Protein AF-A0A914NCQ7-F1 (afdb_monomer_lite)

Organism: Meloidogyne incognita (NCBI:txid6306)

Radius of gyration: 17.26 Å; chains: 1; bounding box: 40×33×55 Å

Secondary structure (DSSP, 8-state):
------EE---TTBSSEEEESSTTS-EEEEEEEEE---SSGGG---B-B--TTS-EEEEEEEE-SSSEEEEEEEETTEEEEEEEEEETTTEEEEEEEEEE--SSSS-SSEEEEEEEEE--STT-EEEEEEE--TTT-PEEEEEEEEGGGTEEEEEE-

pLDDT: mean 86.09, std 12.93, range [37.0, 98.12]

Sequence (157 aa):
MFNETGWSSYRPQLYFGLKNRRPDSPLFGVMWYRQKLATKPEDIVLRNWAKHEDDVIFMWNQHDGRSFGSQKLIDGEYNIRTDFLNFKSSSWMARFYLTNNSTTKEWPQQLAFILYFAVQDPISTLQMTSIHPTKSGEINLLKGKCDAVNGEFYLKS

InterPro domains:
  IPR004888 Glycoside hydrolase family 63 [PTHR10412] (5-134)
  IPR031631 Glycosyl hydrolase family 63, N-terminal [PF16923] (7-132)
  IPR038518 Glycosyl hydrolase family 63, N-terminal domain superfamily [G3DSA:2.70.98.110] (3-156)

Foldseek 3Di:
DPPQQAKDQPPLQWLGWIFTPDPQTKIKFKKKWWPDVPVDPVVTDIGTTDDPPAPKDKDWPDDPRGAKTWMWIDRPQKIKIWIKGIDRRQDMDIDIDIDGNDPDPDDPTDMDMDIDMGGRDPVKDWDWDWDQDPPDGIWTKIWMFDVSNPTIDIDTD

Structure (mmCIF, N/CA/C/O backbone):
data_AF-A0A914NCQ7-F1
#
_entry.id   AF-A0A914NCQ7-F1
#
loop_
_atom_site.group_PDB
_atom_site.id
_atom_site.type_symbol
_atom_site.label_atom_id
_atom_site.label_alt_id
_atom_site.label_comp_id
_atom_site.label_asym_id
_atom_site.label_entity_id
_atom_site.label_seq_id
_atom_site.pdbx_PDB_ins_code
_atom_site.Cartn_x
_atom_site.Cartn_y
_atom_site.Cartn_z
_atom_site.occupancy
_atom_site.B_iso_or_equiv
_atom_site.auth_seq_id
_atom_site.auth_comp_id
_atom_site.auth_asym_id
_atom_site.auth_atom_id
_atom_site.pdbx_PDB_model_num
ATOM 1 N N . MET A 1 1 ? -0.847 2.826 -28.691 1.00 37.00 1 MET A N 1
ATOM 2 C CA . MET A 1 1 ? 0.490 2.732 -28.065 1.00 37.00 1 MET A CA 1
ATOM 3 C C . MET A 1 1 ? 0.278 2.760 -26.551 1.00 37.00 1 MET A C 1
ATOM 5 O O . MET A 1 1 ? 0.052 3.826 -26.007 1.00 37.00 1 MET A O 1
ATOM 9 N N . PHE A 1 2 ? 0.177 1.598 -25.894 1.00 43.00 2 PHE A N 1
ATOM 10 C CA . PHE A 1 2 ? -0.263 1.471 -24.486 1.00 43.00 2 PHE A CA 1
ATOM 11 C C . PHE A 1 2 ? 0.796 0.789 -23.611 1.00 43.00 2 PHE A C 1
ATOM 13 O O . PHE A 1 2 ? 0.474 -0.080 -22.805 1.00 43.00 2 PHE A O 1
ATOM 20 N N . ASN A 1 3 ? 2.067 1.141 -23.799 1.00 49.12 3 ASN A N 1
ATOM 21 C CA . ASN A 1 3 ? 3.176 0.440 -23.156 1.00 49.12 3 ASN A CA 1
ATOM 22 C C . ASN A 1 3 ? 3.825 1.265 -22.038 1.00 49.12 3 ASN A C 1
ATOM 24 O O . ASN A 1 3 ? 5.032 1.470 -22.031 1.00 49.12 3 ASN A O 1
ATOM 28 N N . GLU A 1 4 ? 3.016 1.763 -21.103 1.00 57.28 4 GLU A N 1
ATOM 29 C CA . GLU A 1 4 ? 3.538 2.342 -19.863 1.00 57.28 4 GLU A CA 1
ATOM 30 C C . GLU A 1 4 ? 3.441 1.298 -18.741 1.00 57.28 4 GLU A C 1
ATOM 32 O O . GLU A 1 4 ? 2.355 0.969 -18.249 1.00 57.28 4 GLU A O 1
ATOM 37 N N . THR A 1 5 ? 4.589 0.727 -18.372 1.00 66.94 5 THR A N 1
ATOM 38 C CA . THR A 1 5 ? 4.775 -0.207 -17.252 1.00 66.94 5 THR A CA 1
ATOM 39 C C . THR A 1 5 ? 4.823 0.555 -15.928 1.00 66.94 5 THR A C 1
ATOM 41 O O . THR A 1 5 ? 5.879 0.699 -15.317 1.00 66.94 5 THR A O 1
ATOM 44 N N . GLY A 1 6 ? 3.676 1.076 -15.498 1.00 84.62 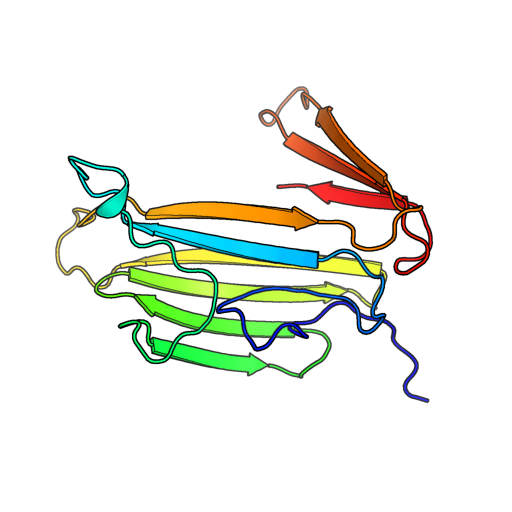6 GLY A N 1
ATOM 45 C CA . GLY A 1 6 ? 3.555 1.878 -14.281 1.00 84.62 6 GLY A CA 1
ATOM 46 C C . GLY A 1 6 ? 3.155 1.089 -13.031 1.00 84.62 6 GLY A C 1
ATOM 47 O O . GLY A 1 6 ? 2.552 0.018 -13.119 1.00 84.62 6 GLY A O 1
ATOM 48 N N . TRP A 1 7 ? 3.437 1.663 -11.862 1.00 92.06 7 TRP A N 1
ATOM 49 C CA . TRP A 1 7 ? 2.860 1.254 -10.581 1.00 92.06 7 TRP A CA 1
ATOM 50 C C . TRP A 1 7 ? 1.420 1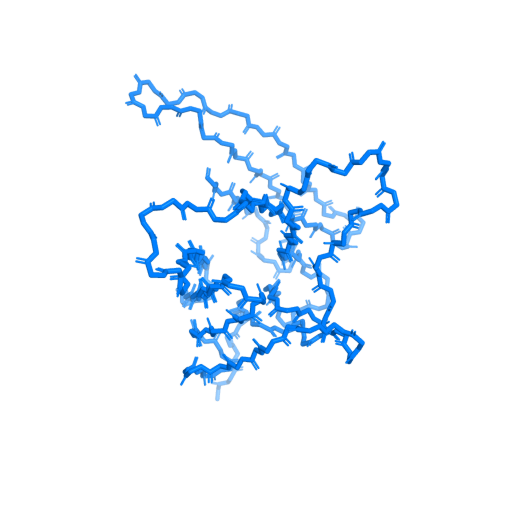.761 -10.443 1.00 92.06 7 TRP A C 1
ATOM 52 O O . TRP A 1 7 ? 1.134 2.913 -10.760 1.00 92.06 7 TRP A O 1
ATOM 62 N N . SER A 1 8 ? 0.516 0.910 -9.966 1.00 94.12 8 SER A N 1
ATOM 63 C CA . SER A 1 8 ? -0.862 1.281 -9.619 1.00 94.12 8 SER A CA 1
ATOM 64 C C . SER A 1 8 ? -1.443 0.278 -8.616 1.00 94.12 8 SER A C 1
ATOM 66 O O . SER A 1 8 ? -0.743 -0.634 -8.164 1.00 94.12 8 SER A O 1
ATOM 68 N N . SER A 1 9 ? -2.724 0.414 -8.278 1.00 95.25 9 SER A N 1
ATOM 69 C CA . SER A 1 9 ? -3.462 -0.426 -7.325 1.00 95.25 9 SER A CA 1
ATOM 70 C C . SER A 1 9 ? -3.834 -1.822 -7.867 1.00 95.25 9 SER A C 1
ATOM 72 O O . SER A 1 9 ? -4.929 -2.332 -7.644 1.00 95.25 9 SER A O 1
ATOM 74 N N . TYR A 1 10 ? -2.915 -2.508 -8.558 1.00 94.81 10 TYR A N 1
ATOM 75 C CA . TYR A 1 10 ? -3.146 -3.829 -9.177 1.00 94.81 10 TYR A CA 1
ATOM 76 C C . TYR A 1 10 ? -3.201 -5.008 -8.181 1.00 94.81 10 TYR A C 1
ATOM 78 O O . TYR A 1 10 ? -2.933 -6.153 -8.546 1.00 94.81 10 TYR A O 1
ATOM 86 N N . ARG A 1 11 ? -3.523 -4.744 -6.911 1.00 95.44 11 ARG A N 1
ATOM 87 C CA . ARG A 1 11 ? -3.701 -5.742 -5.844 1.00 95.44 11 ARG A CA 1
ATOM 88 C C . ARG A 1 11 ? -5.095 -5.580 -5.217 1.00 95.44 11 ARG A C 1
ATOM 90 O O . ARG A 1 11 ? -5.184 -5.196 -4.051 1.00 95.44 11 ARG A O 1
ATOM 97 N N . PRO A 1 12 ? -6.179 -5.827 -5.978 1.00 94.25 12 PRO A N 1
ATOM 98 C CA . PRO A 1 12 ? -7.545 -5.488 -5.567 1.00 94.25 12 PRO A CA 1
ATOM 99 C C . PRO A 1 12 ? -8.050 -6.270 -4.346 1.00 94.25 12 PRO A C 1
ATOM 101 O O . PRO A 1 12 ? -9.044 -5.880 -3.748 1.00 94.25 12 PRO A O 1
ATOM 104 N N . GLN A 1 13 ? -7.379 -7.359 -3.958 1.00 96.12 13 GLN A N 1
ATOM 105 C CA . GLN A 1 13 ? -7.691 -8.112 -2.742 1.00 96.12 13 GLN A CA 1
ATOM 106 C C . GLN A 1 13 ? -7.261 -7.402 -1.450 1.00 96.12 13 GLN A C 1
ATOM 108 O O . GLN A 1 13 ? -7.598 -7.860 -0.362 1.00 96.12 13 GLN A O 1
ATOM 113 N N . LEU A 1 14 ? -6.459 -6.338 -1.542 1.00 97.31 14 LEU A N 1
ATOM 114 C CA . LEU A 1 14 ? -6.024 -5.547 -0.395 1.00 97.31 14 LEU A CA 1
ATOM 115 C C . LEU A 1 14 ? -6.891 -4.311 -0.230 1.00 97.31 14 LEU A C 1
ATOM 117 O O . LEU A 1 14 ? -7.340 -3.735 -1.218 1.00 97.31 14 LEU A O 1
ATOM 121 N N . TYR A 1 15 ? -7.002 -3.828 1.006 1.00 97.25 15 TYR A N 1
ATOM 122 C CA . TYR A 1 15 ? -7.547 -2.494 1.236 1.00 97.25 15 TYR A CA 1
ATOM 123 C C . TYR A 1 15 ? -6.737 -1.418 0.515 1.00 97.25 15 TYR A C 1
ATOM 125 O O . TYR A 1 15 ? -7.319 -0.572 -0.157 1.00 97.25 15 TYR A O 1
ATOM 133 N N . PHE A 1 16 ? -5.405 -1.485 0.612 1.00 97.56 16 PHE A N 1
ATOM 134 C CA . PHE A 1 16 ? -4.500 -0.652 -0.169 1.00 97.56 16 PHE A CA 1
ATOM 135 C C . PHE A 1 16 ? -3.177 -1.375 -0.440 1.00 97.56 16 PHE A C 1
ATOM 137 O O . PHE A 1 16 ? -2.522 -1.905 0.461 1.00 97.56 16 PHE A O 1
ATOM 144 N N . GLY A 1 17 ? -2.746 -1.360 -1.697 1.00 96.81 17 GLY A N 1
ATOM 145 C CA . GLY A 1 17 ? -1.445 -1.869 -2.100 1.00 96.81 17 GLY A CA 1
ATOM 146 C C . GLY A 1 17 ? -1.133 -1.508 -3.539 1.00 96.81 17 GLY A C 1
ATOM 147 O O . GLY A 1 17 ? -2.036 -1.361 -4.361 1.00 96.81 17 GLY A O 1
ATOM 148 N N . LEU A 1 18 ? 0.155 -1.368 -3.839 1.00 95.56 18 LEU A N 1
ATOM 149 C CA . LEU A 1 18 ? 0.637 -1.000 -5.165 1.00 95.56 18 LEU A CA 1
ATOM 150 C C . LEU A 1 18 ? 1.503 -2.121 -5.739 1.00 95.56 18 LEU A C 1
ATOM 152 O O . LEU A 1 18 ? 2.194 -2.840 -5.012 1.00 95.56 18 LEU A O 1
ATOM 156 N N . LYS A 1 19 ? 1.452 -2.268 -7.060 1.00 93.50 19 LYS A N 1
ATOM 157 C CA . LYS A 1 19 ? 2.267 -3.213 -7.831 1.00 93.50 19 LYS A CA 1
ATOM 158 C C . LYS A 1 19 ? 2.510 -2.655 -9.234 1.00 93.50 19 LYS A C 1
ATOM 160 O O . LYS A 1 19 ? 1.715 -1.850 -9.722 1.00 93.50 19 LYS A O 1
ATOM 165 N N . ASN A 1 20 ? 3.576 -3.093 -9.903 1.00 91.06 20 ASN A N 1
ATOM 166 C CA . ASN A 1 20 ? 3.683 -2.959 -11.356 1.00 91.06 20 ASN A CA 1
ATOM 167 C C . ASN A 1 20 ? 2.760 -3.988 -12.056 1.00 91.06 20 ASN A C 1
ATOM 169 O O . ASN A 1 20 ? 2.307 -4.958 -11.455 1.00 91.06 20 ASN A O 1
ATOM 173 N N . ARG A 1 21 ? 2.471 -3.816 -13.348 1.00 87.75 21 ARG A N 1
ATOM 174 C CA . ARG A 1 21 ? 1.713 -4.818 -14.128 1.00 87.75 21 ARG A CA 1
ATOM 175 C C . ARG A 1 21 ? 2.454 -6.144 -14.272 1.00 87.75 21 ARG A C 1
ATOM 177 O O . ARG A 1 21 ? 1.833 -7.181 -14.484 1.00 87.75 21 ARG A O 1
ATOM 184 N N . ARG A 1 22 ? 3.782 -6.098 -14.187 1.00 89.81 22 ARG A N 1
ATOM 185 C CA . ARG A 1 22 ? 4.642 -7.270 -14.278 1.00 89.81 22 ARG A CA 1
ATOM 186 C C . ARG A 1 22 ? 4.419 -8.240 -13.100 1.00 89.81 22 ARG A C 1
ATOM 188 O O . ARG A 1 22 ? 4.467 -7.803 -11.947 1.00 89.81 22 ARG A O 1
ATOM 195 N N . PRO A 1 23 ? 4.189 -9.546 -13.344 1.00 89.94 23 PRO A N 1
ATOM 196 C CA . PRO A 1 23 ? 3.915 -10.516 -12.281 1.00 89.94 23 PRO A CA 1
ATOM 197 C C . PRO A 1 23 ? 5.026 -10.640 -11.238 1.00 89.94 23 PRO A C 1
ATOM 199 O O . PRO A 1 23 ? 4.706 -10.813 -10.064 1.00 89.94 23 PRO A O 1
ATOM 202 N N . ASP A 1 24 ? 6.279 -10.488 -11.658 1.00 92.38 24 ASP A N 1
ATOM 203 C CA . ASP A 1 24 ? 7.529 -10.606 -10.897 1.00 92.38 24 ASP A CA 1
ATOM 204 C C . ASP A 1 24 ? 7.956 -9.308 -10.186 1.00 92.38 24 ASP A C 1
ATOM 206 O O . ASP A 1 24 ? 8.954 -9.291 -9.468 1.00 92.38 24 ASP A O 1
ATOM 210 N N . SER A 1 25 ? 7.197 -8.215 -10.332 1.00 92.06 25 SER A N 1
ATOM 211 C CA . SER A 1 25 ? 7.566 -6.933 -9.726 1.00 92.06 25 SER A CA 1
ATOM 212 C C . SER A 1 25 ? 7.560 -6.966 -8.203 1.00 92.06 25 SER A C 1
ATOM 214 O O . SER A 1 25 ? 6.825 -7.749 -7.604 1.00 92.06 25 SER A O 1
ATOM 216 N N . PRO A 1 26 ? 8.256 -6.045 -7.529 1.00 93.62 26 PRO A N 1
ATOM 217 C CA . PRO A 1 26 ? 8.069 -5.886 -6.100 1.00 93.62 26 PRO A CA 1
ATOM 218 C C . PRO A 1 26 ? 6.620 -5.489 -5.763 1.00 93.6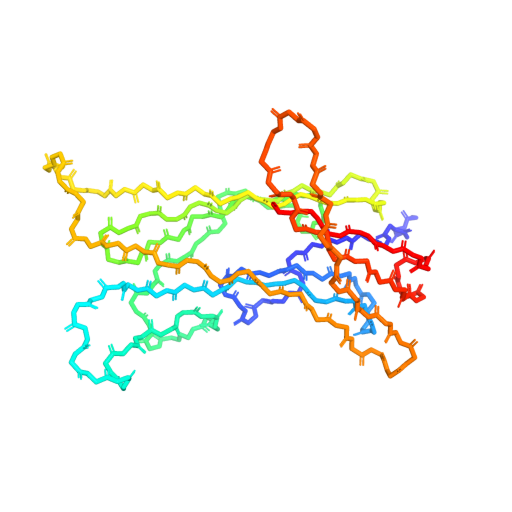2 26 PRO A C 1
ATOM 220 O O . PRO A 1 26 ? 5.867 -4.996 -6.615 1.00 93.62 26 PRO A O 1
ATOM 223 N N . LEU A 1 27 ? 6.231 -5.727 -4.516 1.00 95.12 27 LEU A N 1
ATOM 224 C CA . LEU A 1 27 ? 4.916 -5.451 -3.954 1.00 95.12 27 LEU A CA 1
ATOM 225 C C . LEU A 1 27 ? 5.047 -4.389 -2.871 1.00 95.12 27 LEU A C 1
ATOM 227 O O . LEU A 1 27 ? 5.915 -4.496 -2.009 1.00 95.12 27 LEU A O 1
ATOM 231 N N . PHE A 1 28 ? 4.122 -3.437 -2.859 1.00 95.38 28 PHE A N 1
ATOM 232 C CA . PHE A 1 28 ? 3.897 -2.552 -1.724 1.00 95.38 28 PHE A CA 1
ATOM 233 C C . PHE A 1 28 ? 2.511 -2.817 -1.138 1.00 95.38 28 PHE A C 1
ATOM 235 O O . PHE A 1 28 ? 1.556 -3.122 -1.867 1.00 95.38 28 PHE A O 1
ATOM 242 N N . GLY A 1 29 ? 2.383 -2.711 0.176 1.00 96.06 29 GLY A N 1
ATOM 243 C CA . GLY A 1 29 ? 1.095 -2.792 0.839 1.00 96.06 29 GLY A CA 1
ATOM 244 C C . GLY A 1 29 ? 1.125 -2.210 2.236 1.00 96.06 29 GLY A C 1
ATOM 245 O O . GLY A 1 29 ? 2.179 -1.880 2.784 1.00 96.06 29 GLY A O 1
ATOM 246 N N . VAL A 1 30 ? -0.075 -2.069 2.781 1.00 95.56 30 VAL A N 1
ATOM 247 C CA . VAL A 1 30 ? -0.297 -1.446 4.078 1.00 95.56 30 VAL A CA 1
ATOM 248 C C . VAL A 1 30 ? -1.180 -2.340 4.906 1.00 95.56 30 VAL A C 1
ATOM 250 O O . VAL A 1 30 ? -2.194 -2.846 4.427 1.00 95.56 30 VAL A O 1
ATOM 253 N N . MET A 1 31 ? -0.783 -2.502 6.157 1.00 95.94 31 MET A N 1
ATOM 254 C CA . MET A 1 31 ? -1.626 -3.065 7.191 1.00 95.94 31 MET A CA 1
ATOM 255 C C . MET A 1 31 ? -1.820 -2.031 8.286 1.00 95.94 31 MET A C 1
ATOM 257 O O . MET A 1 31 ? -0.983 -1.144 8.475 1.00 95.94 31 MET A O 1
ATOM 261 N N . TRP A 1 32 ? -2.914 -2.145 9.020 1.00 94.38 32 TRP A N 1
ATOM 262 C CA . TRP A 1 32 ? -3.100 -1.360 10.229 1.00 94.38 32 TRP A CA 1
ATOM 263 C C . TRP A 1 32 ? -3.932 -2.119 11.246 1.00 94.38 32 TRP A C 1
ATOM 265 O O . TRP A 1 32 ? -4.654 -3.059 10.915 1.00 94.38 32 TRP A O 1
ATOM 275 N N . TYR A 1 33 ? -3.821 -1.706 12.499 1.00 92.00 33 TYR A N 1
ATOM 276 C CA . TYR A 1 33 ? -4.651 -2.219 13.576 1.00 92.00 33 TYR A CA 1
ATOM 277 C C . TYR A 1 33 ? -4.861 -1.137 14.630 1.00 92.00 33 TYR A C 1
ATOM 279 O O . TYR A 1 33 ? -4.047 -0.220 14.794 1.00 92.00 33 TYR A O 1
ATOM 287 N N . ARG A 1 34 ? -5.980 -1.240 15.346 1.00 87.69 34 ARG A N 1
ATOM 288 C CA . ARG A 1 34 ? -6.275 -0.377 16.490 1.00 87.69 34 ARG A CA 1
ATOM 289 C C . ARG A 1 34 ? -5.445 -0.872 17.670 1.00 87.69 34 ARG A C 1
ATOM 291 O O . ARG A 1 34 ? -5.566 -2.032 18.064 1.00 87.69 34 ARG A O 1
ATOM 298 N N . GLN A 1 35 ? -4.613 -0.006 18.237 1.00 82.75 35 GLN A N 1
ATOM 299 C CA . GLN A 1 35 ? -3.903 -0.287 19.478 1.00 82.75 35 GLN A CA 1
ATOM 300 C C . GLN A 1 35 ? -4.906 -0.211 20.633 1.00 82.75 35 GLN A C 1
ATOM 302 O O . GLN A 1 35 ? -5.019 0.795 21.330 1.00 82.75 35 GLN A O 1
ATOM 307 N N . LYS A 1 36 ? -5.687 -1.276 20.823 1.00 72.00 36 LYS A N 1
ATOM 308 C CA . LYS A 1 36 ? -6.337 -1.513 22.112 1.00 72.00 36 LYS A CA 1
ATOM 309 C C . LYS A 1 36 ? -5.264 -1.858 23.141 1.00 72.00 36 LYS A C 1
ATOM 311 O O . LYS A 1 36 ? -4.200 -2.368 22.790 1.00 72.00 36 LYS A O 1
ATOM 316 N N . LEU A 1 37 ? -5.599 -1.693 24.420 1.00 64.75 37 LEU A N 1
ATOM 317 C CA . LEU A 1 37 ? -5.006 -2.491 25.497 1.00 64.75 37 LEU A CA 1
ATOM 318 C C . LEU A 1 37 ? -5.455 -3.949 25.302 1.00 64.75 37 LEU A C 1
ATOM 320 O O . LEU A 1 37 ? -6.266 -4.476 26.058 1.00 64.75 37 LEU A O 1
ATOM 324 N N . ALA A 1 38 ? -5.024 -4.559 24.200 1.00 62.06 38 ALA A N 1
ATOM 325 C CA . ALA A 1 38 ? -5.218 -5.963 23.924 1.00 62.06 38 ALA A CA 1
ATOM 326 C C . ALA A 1 38 ? -4.471 -6.710 25.022 1.00 62.06 38 ALA A C 1
ATOM 328 O O . ALA A 1 38 ? -3.251 -6.603 25.146 1.00 62.06 38 ALA A O 1
ATOM 329 N N . THR A 1 39 ? -5.215 -7.411 25.869 1.00 69.00 39 THR A N 1
ATOM 330 C CA . THR A 1 39 ? -4.613 -8.223 26.924 1.00 69.00 39 THR A CA 1
ATOM 331 C C . THR A 1 39 ? -3.927 -9.453 26.346 1.00 69.00 39 THR A C 1
ATOM 333 O O . THR A 1 39 ? -3.057 -10.024 27.002 1.00 69.00 39 THR A O 1
ATOM 336 N N . LYS A 1 40 ? -4.299 -9.851 25.120 1.00 78.00 40 LYS A N 1
ATOM 337 C CA . LYS A 1 40 ? -3.721 -10.986 24.411 1.00 78.00 40 LYS A CA 1
ATOM 338 C C . LYS A 1 40 ? -3.539 -10.691 22.910 1.00 78.00 40 LYS A C 1
ATOM 340 O O . LYS A 1 40 ? -4.308 -9.907 22.352 1.00 78.00 40 LYS A O 1
ATOM 345 N N . PRO A 1 41 ? -2.544 -11.296 22.231 1.00 74.62 41 PRO A N 1
ATOM 346 C CA . PRO A 1 41 ? -2.299 -11.073 20.802 1.00 74.62 41 PRO A CA 1
ATOM 347 C C . PRO A 1 41 ? -3.494 -11.386 19.891 1.00 74.62 41 PRO A C 1
ATOM 349 O O . PRO A 1 41 ? -3.677 -10.712 18.882 1.00 74.62 41 PRO A O 1
ATOM 352 N N . GLU A 1 42 ? -4.322 -12.370 20.245 1.00 79.88 42 GLU A N 1
ATOM 353 C CA . GLU A 1 42 ? -5.531 -12.747 19.502 1.00 79.88 42 GLU A CA 1
ATOM 354 C C . GLU A 1 42 ? -6.612 -11.656 19.466 1.00 79.88 42 GLU A C 1
ATOM 356 O O . GLU A 1 42 ? -7.474 -11.682 18.590 1.00 79.88 42 GLU A O 1
ATOM 361 N N . ASP A 1 43 ? -6.542 -10.669 20.363 1.00 80.19 43 ASP A N 1
ATOM 362 C CA . ASP A 1 43 ? -7.469 -9.535 20.387 1.00 80.19 43 ASP A CA 1
ATOM 363 C C . ASP A 1 43 ? -7.111 -8.471 19.323 1.00 80.19 43 ASP A C 1
ATOM 365 O O . ASP A 1 43 ? -7.862 -7.512 19.110 1.00 80.19 43 ASP A O 1
ATOM 369 N N . ILE A 1 44 ? -5.951 -8.602 18.660 1.00 85.31 44 ILE A N 1
ATOM 370 C CA . ILE A 1 44 ? -5.471 -7.663 17.642 1.00 85.31 44 ILE A CA 1
ATOM 371 C C . ILE A 1 44 ? -6.095 -8.001 16.287 1.00 85.31 44 ILE A C 1
ATOM 373 O O . ILE A 1 44 ? -5.703 -8.943 15.600 1.00 85.31 44 ILE A O 1
ATOM 377 N N . VAL A 1 45 ? -7.024 -7.154 15.851 1.00 89.06 45 VAL A N 1
ATOM 378 C CA . VAL A 1 45 ? -7.612 -7.233 14.510 1.00 89.06 45 VAL A CA 1
ATOM 379 C C . VAL A 1 45 ? -6.728 -6.476 13.516 1.00 89.06 45 VAL A C 1
ATOM 381 O O . VAL A 1 45 ? -6.741 -5.245 13.465 1.00 89.06 45 VAL A O 1
ATOM 384 N N . LEU A 1 46 ? -5.949 -7.220 12.728 1.00 92.44 46 LEU A N 1
ATOM 385 C CA . LEU A 1 46 ? -5.078 -6.681 11.681 1.00 92.44 46 LEU A CA 1
ATOM 386 C C . LEU A 1 46 ? -5.827 -6.548 10.349 1.00 92.44 46 LEU A C 1
ATOM 388 O O . LEU A 1 46 ? -6.243 -7.543 9.754 1.00 92.44 46 LEU A O 1
ATOM 392 N N . ARG A 1 47 ? -5.939 -5.323 9.835 1.00 95.69 47 ARG A N 1
ATOM 393 C CA . ARG A 1 47 ? -6.496 -5.038 8.507 1.00 95.69 47 ARG A CA 1
ATOM 394 C C . ARG A 1 47 ? -5.406 -5.146 7.448 1.00 95.69 47 ARG A C 1
ATOM 396 O O . ARG A 1 47 ? -4.344 -4.551 7.601 1.00 95.69 47 ARG A O 1
ATOM 403 N N . ASN A 1 48 ? -5.666 -5.886 6.369 1.00 96.00 48 ASN A N 1
ATOM 404 C CA . ASN A 1 48 ? -4.767 -6.004 5.209 1.00 96.00 48 ASN A CA 1
ATOM 405 C C . ASN A 1 48 ? -5.553 -6.396 3.949 1.00 96.00 48 ASN A C 1
ATOM 407 O O . ASN A 1 48 ? -5.602 -5.646 2.974 1.00 96.00 48 ASN A O 1
ATOM 411 N N . TRP A 1 49 ? -6.183 -7.574 3.980 1.00 96.81 49 TRP A N 1
ATOM 412 C CA . TRP A 1 49 ? -7.063 -8.052 2.913 1.00 96.81 49 TRP A CA 1
ATOM 413 C C . TRP A 1 49 ? -8.443 -7.431 3.064 1.00 96.81 49 TRP A C 1
ATOM 415 O O . TRP A 1 49 ? -8.949 -7.353 4.178 1.00 96.81 49 TRP A O 1
ATOM 425 N N . ALA A 1 50 ? -9.042 -7.024 1.948 1.00 95.31 50 ALA A N 1
ATOM 426 C CA . ALA A 1 50 ? -10.423 -6.579 1.921 1.00 95.31 50 ALA A CA 1
ATOM 427 C C . ALA A 1 50 ? -11.325 -7.803 2.089 1.00 95.31 50 ALA A C 1
ATOM 429 O O . ALA A 1 50 ? -11.500 -8.595 1.159 1.00 95.31 50 ALA A O 1
ATOM 430 N N . LYS A 1 51 ? -11.852 -7.985 3.297 1.00 94.19 51 LYS A N 1
ATOM 431 C CA . LYS A 1 51 ? -12.724 -9.106 3.625 1.00 94.19 51 LYS A CA 1
ATOM 432 C C . LYS A 1 51 ? -14.144 -8.624 3.844 1.00 94.19 51 LYS A C 1
ATOM 434 O O . LYS A 1 51 ? -14.367 -7.575 4.430 1.00 94.19 51 LYS A O 1
ATOM 439 N N . HIS A 1 52 ? -15.109 -9.431 3.421 1.00 90.00 52 HIS A N 1
ATOM 440 C CA . HIS A 1 52 ? -16.519 -9.113 3.630 1.00 90.00 52 HIS A CA 1
ATOM 441 C C . HIS A 1 52 ? -16.926 -9.125 5.115 1.00 90.00 52 HIS A C 1
ATOM 443 O O . HIS A 1 52 ? -17.864 -8.437 5.495 1.00 90.00 52 HIS A O 1
ATOM 449 N N . GLU A 1 53 ? -16.216 -9.894 5.945 1.00 92.62 53 GLU A N 1
ATOM 450 C CA . GLU A 1 53 ? -16.450 -10.004 7.393 1.00 92.62 53 GLU A CA 1
ATOM 451 C C . GLU A 1 53 ? -15.954 -8.794 8.205 1.00 92.62 53 GLU A C 1
ATOM 453 O O . GLU A 1 53 ? -16.289 -8.670 9.381 1.00 92.62 53 GLU A O 1
ATOM 458 N N . ASP A 1 54 ? -15.163 -7.906 7.596 1.00 92.62 54 ASP A N 1
ATOM 459 C CA . ASP A 1 54 ? -14.672 -6.697 8.250 1.00 92.62 54 ASP A CA 1
ATOM 460 C C . ASP A 1 54 ? -15.731 -5.578 8.230 1.00 92.62 54 ASP A C 1
ATOM 462 O O . ASP A 1 54 ? -16.450 -5.381 7.254 1.00 92.62 54 ASP A O 1
ATOM 466 N N . ASP A 1 55 ? -15.747 -4.747 9.272 1.00 92.56 55 ASP A N 1
ATOM 467 C CA . ASP A 1 55 ? -16.552 -3.521 9.388 1.00 92.56 55 ASP A CA 1
ATOM 468 C C . ASP A 1 55 ? -15.913 -2.302 8.688 1.00 92.56 55 ASP A C 1
ATOM 470 O O . ASP A 1 55 ? -16.209 -1.154 9.022 1.00 92.56 55 ASP A O 1
ATOM 474 N N . VAL A 1 56 ? -15.025 -2.533 7.715 1.00 95.19 56 VAL A N 1
ATOM 475 C CA . VAL A 1 56 ? -14.320 -1.466 6.993 1.00 95.19 56 VAL A CA 1
ATOM 476 C C . VAL A 1 56 ? -15.091 -1.082 5.733 1.00 95.19 56 VAL A C 1
ATOM 478 O O . VAL A 1 56 ? -15.221 -1.865 4.793 1.00 95.19 56 VAL A O 1
ATOM 481 N N . ILE A 1 57 ? -15.537 0.170 5.664 1.00 95.69 57 ILE A N 1
ATOM 482 C CA . ILE A 1 57 ? -16.126 0.744 4.449 1.00 95.69 57 ILE A CA 1
ATOM 483 C C . ILE A 1 57 ? -15.003 1.377 3.637 1.00 95.69 57 ILE A C 1
ATOM 485 O O . ILE A 1 57 ? -14.277 2.227 4.146 1.00 95.69 57 ILE A O 1
ATOM 489 N N . PHE A 1 58 ? -14.865 1.021 2.363 1.00 95.50 58 PHE A N 1
ATOM 490 C CA . PHE A 1 58 ? -13.834 1.592 1.500 1.00 95.50 58 PHE A CA 1
ATOM 491 C C . PHE A 1 58 ? -14.373 1.934 0.116 1.00 95.50 58 PHE A C 1
ATOM 493 O O . PHE A 1 58 ? -15.207 1.229 -0.445 1.00 95.50 58 PHE A O 1
ATOM 500 N N . MET A 1 59 ? -13.878 3.033 -0.447 1.00 96.12 59 MET A N 1
ATOM 501 C CA . MET A 1 59 ? -14.231 3.475 -1.791 1.00 96.12 59 MET A CA 1
ATOM 502 C C . MET A 1 59 ? -13.129 4.337 -2.398 1.00 96.12 59 MET A C 1
ATOM 504 O O . MET A 1 59 ? -12.459 5.106 -1.707 1.00 96.12 59 MET A O 1
ATOM 508 N N . TRP A 1 60 ? -12.978 4.258 -3.715 1.00 97.56 60 TRP A N 1
ATOM 509 C CA . TRP A 1 60 ? -12.192 5.233 -4.461 1.00 97.56 60 TRP A CA 1
ATOM 510 C C . TRP A 1 60 ? -13.040 6.483 -4.691 1.00 97.56 60 TRP A C 1
ATOM 512 O O . TRP A 1 60 ? -14.088 6.411 -5.325 1.00 97.56 60 TRP A O 1
ATOM 522 N N . ASN A 1 61 ? -12.582 7.634 -4.198 1.00 97.44 61 ASN A N 1
ATOM 523 C CA . ASN A 1 61 ? -13.182 8.924 -4.541 1.00 97.44 61 ASN A CA 1
ATOM 524 C C . ASN A 1 61 ? -12.823 9.309 -5.979 1.00 97.44 61 ASN A C 1
ATOM 526 O O . ASN A 1 61 ? -13.642 9.854 -6.713 1.00 97.44 61 ASN A O 1
ATOM 530 N N . GLN A 1 62 ? -11.572 9.049 -6.364 1.00 97.81 62 GLN A N 1
ATOM 531 C CA . GLN A 1 62 ? -11.035 9.285 -7.700 1.00 97.81 62 GLN A CA 1
ATOM 532 C C . GLN A 1 62 ? -10.000 8.203 -8.000 1.00 97.81 62 GLN A C 1
ATOM 534 O O . GLN A 1 62 ? -9.191 7.876 -7.132 1.00 97.81 62 GLN A O 1
ATOM 539 N N . HIS A 1 63 ? -10.015 7.646 -9.208 1.00 96.62 63 HIS A N 1
ATOM 540 C CA . HIS A 1 63 ? -9.031 6.657 -9.635 1.00 96.62 63 HIS A CA 1
ATOM 541 C C . HIS A 1 63 ? -9.025 6.546 -11.159 1.00 96.62 63 HIS A C 1
ATOM 543 O O . HIS A 1 63 ? -10.080 6.357 -11.760 1.00 96.62 63 HIS A O 1
ATOM 549 N N . ASP A 1 64 ? -7.855 6.620 -11.789 1.00 93.81 64 ASP A N 1
ATOM 550 C CA . ASP A 1 64 ? -7.725 6.510 -13.251 1.00 93.81 64 ASP A CA 1
ATOM 551 C C . ASP A 1 64 ? -7.273 5.115 -13.724 1.00 93.81 64 ASP A C 1
ATOM 553 O O . ASP A 1 64 ? -7.118 4.867 -14.921 1.00 93.81 64 ASP A O 1
ATOM 557 N N . GLY A 1 65 ? -7.023 4.197 -12.786 1.00 89.62 65 GLY A N 1
ATOM 558 C CA . GLY A 1 65 ? -6.553 2.840 -13.077 1.00 89.62 65 GLY A CA 1
ATOM 559 C C . GLY A 1 65 ? -5.069 2.750 -13.433 1.00 89.62 65 GLY A C 1
ATOM 560 O O . GLY A 1 65 ? -4.613 1.675 -13.831 1.00 89.62 65 GLY A O 1
ATOM 561 N N . ARG A 1 66 ? -4.327 3.865 -13.392 1.00 87.62 66 ARG A N 1
ATOM 562 C CA . ARG A 1 66 ? -2.994 3.964 -13.998 1.00 87.62 66 ARG A CA 1
ATOM 563 C C . ARG A 1 66 ? -2.033 4.831 -13.200 1.00 87.62 66 ARG A C 1
ATOM 565 O O . ARG A 1 66 ? -1.028 4.310 -12.725 1.00 87.62 66 ARG A O 1
ATOM 572 N N . SER A 1 67 ? -2.302 6.128 -13.102 1.00 90.69 67 SER A N 1
ATOM 573 C CA . SER A 1 67 ? -1.348 7.127 -12.630 1.00 90.69 67 SER A CA 1
ATOM 574 C C . SER A 1 67 ? -1.692 7.707 -11.267 1.00 90.69 67 SER A C 1
ATOM 576 O O . SER A 1 67 ? -0.782 8.152 -10.570 1.00 90.69 67 SER A O 1
ATOM 578 N N . PHE A 1 68 ? -2.957 7.676 -10.847 1.00 95.38 68 PHE A N 1
ATOM 579 C CA . PHE A 1 68 ? -3.337 8.198 -9.543 1.00 95.38 68 PHE A CA 1
ATOM 580 C C . PHE A 1 68 ? -4.591 7.557 -8.962 1.00 95.38 68 PHE A C 1
ATOM 582 O O . PHE A 1 68 ? -5.454 7.014 -9.658 1.00 95.38 68 PHE A O 1
ATOM 589 N N . GLY A 1 69 ? -4.718 7.710 -7.651 1.00 97.06 69 GLY A N 1
ATOM 590 C CA . GLY A 1 69 ? -5.924 7.356 -6.934 1.00 97.06 69 GLY A CA 1
ATOM 591 C C . GLY A 1 69 ? -6.009 8.053 -5.592 1.00 97.06 69 GLY A C 1
ATOM 592 O O . GLY A 1 69 ? -4.994 8.283 -4.942 1.00 97.06 69 GLY A O 1
ATOM 593 N N . SER A 1 70 ? -7.232 8.355 -5.176 1.00 98.12 70 SER A N 1
ATOM 594 C CA . SER A 1 70 ? -7.570 8.809 -3.834 1.00 98.12 70 SER A CA 1
ATOM 595 C C . SER A 1 70 ? -8.695 7.938 -3.296 1.00 98.12 70 SER A C 1
ATOM 597 O O . SER A 1 70 ? -9.814 7.961 -3.816 1.00 98.12 70 SER A O 1
ATOM 599 N N . GLN A 1 71 ? -8.390 7.146 -2.276 1.00 98.00 71 GLN A N 1
ATOM 600 C CA . GLN A 1 71 ? -9.324 6.237 -1.622 1.00 98.00 71 GLN A CA 1
ATOM 601 C C . GLN A 1 71 ? -9.629 6.726 -0.213 1.00 98.00 71 GLN A C 1
ATOM 603 O O . GLN A 1 71 ? -8.761 7.223 0.507 1.00 98.00 71 GLN A O 1
ATOM 608 N N . LYS A 1 72 ? -10.895 6.576 0.164 1.00 97.56 72 LYS A N 1
ATOM 609 C CA . LYS A 1 72 ? -11.396 6.760 1.518 1.00 97.56 72 LYS A CA 1
ATOM 610 C C . LYS A 1 72 ? -11.666 5.384 2.113 1.00 97.56 72 LYS A C 1
ATOM 612 O O . LYS A 1 72 ? -12.359 4.580 1.492 1.00 97.56 72 LYS A O 1
ATOM 617 N N . LEU A 1 73 ? -11.149 5.143 3.310 1.00 96.88 73 LEU A N 1
ATOM 618 C CA . LEU A 1 73 ? -11.488 4.011 4.162 1.00 96.88 73 LEU A CA 1
ATOM 619 C C . LEU A 1 73 ? -12.049 4.537 5.485 1.00 96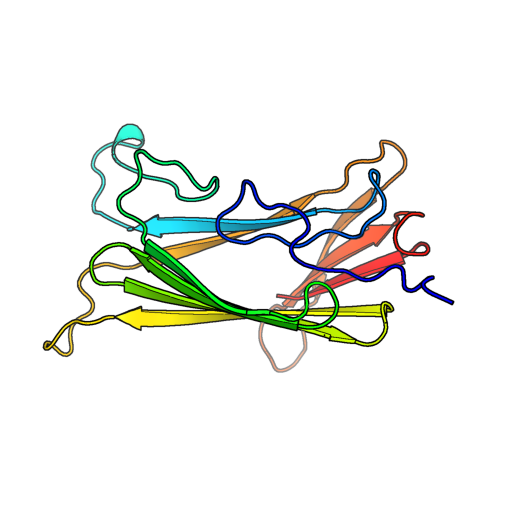.88 73 LEU A C 1
ATOM 621 O O . LEU A 1 73 ? -11.561 5.531 6.022 1.00 96.88 73 LEU A O 1
ATOM 625 N N . ILE A 1 74 ? -13.078 3.878 5.995 1.00 95.00 74 ILE A N 1
ATOM 626 C CA . ILE A 1 74 ? -13.709 4.159 7.280 1.00 95.00 74 ILE A CA 1
ATOM 627 C C . ILE A 1 74 ? -13.662 2.861 8.080 1.00 95.00 74 ILE A C 1
ATOM 629 O O . ILE A 1 74 ? -14.230 1.858 7.656 1.00 95.00 74 ILE A O 1
ATOM 633 N N . ASP A 1 75 ? -12.966 2.885 9.211 1.00 92.81 75 ASP A N 1
ATOM 634 C CA . ASP A 1 75 ? -12.792 1.747 10.117 1.00 92.81 75 ASP A CA 1
ATOM 635 C C . ASP A 1 75 ? -13.258 2.192 11.510 1.00 92.81 75 ASP A C 1
ATOM 637 O O . ASP A 1 75 ? -12.481 2.718 12.309 1.00 92.81 75 ASP A O 1
ATOM 641 N N . GLY A 1 76 ? -14.560 2.061 11.781 1.00 90.06 76 GLY A N 1
ATOM 642 C CA . GLY A 1 76 ? -15.192 2.625 12.977 1.00 90.06 76 GLY A CA 1
ATOM 643 C C . GLY A 1 76 ? -15.122 4.157 13.006 1.00 90.06 76 GLY A C 1
ATOM 644 O O . GLY A 1 76 ? -15.640 4.832 12.120 1.00 90.06 76 GLY A O 1
ATOM 645 N N . GLU A 1 77 ? -14.477 4.717 14.030 1.00 88.69 77 GLU A N 1
ATOM 646 C CA . GLU A 1 77 ? -14.335 6.171 14.208 1.00 88.69 77 GLU A CA 1
ATOM 647 C C . GLU A 1 77 ? -13.182 6.776 13.390 1.00 88.69 77 GLU A C 1
ATOM 649 O O . GLU A 1 77 ? -13.049 8.001 13.329 1.00 88.69 77 GLU A O 1
ATOM 654 N N . TYR A 1 78 ? -12.352 5.944 12.753 1.00 91.31 78 TYR A N 1
ATOM 655 C CA . TYR A 1 78 ? -11.200 6.381 11.967 1.00 91.31 78 TYR A CA 1
ATOM 656 C C . TYR A 1 78 ? -11.571 6.565 10.501 1.00 91.31 78 TYR A C 1
ATOM 658 O O . TYR A 1 78 ? -12.108 5.653 9.871 1.00 91.31 78 TYR A O 1
ATOM 666 N N . ASN A 1 79 ? -11.194 7.709 9.929 1.00 93.62 79 ASN A N 1
ATOM 667 C CA . ASN A 1 79 ? -11.135 7.872 8.483 1.00 93.62 79 ASN A CA 1
ATOM 668 C C . ASN A 1 79 ? -9.678 7.828 8.040 1.00 93.62 79 ASN A C 1
ATOM 670 O O . ASN A 1 79 ? -8.861 8.663 8.434 1.00 93.62 79 ASN A O 1
ATOM 674 N N . ILE A 1 80 ? -9.372 6.885 7.164 1.00 95.50 80 ILE A N 1
ATOM 675 C CA . ILE A 1 80 ? -8.070 6.762 6.531 1.00 95.50 80 ILE A CA 1
ATOM 676 C C . ILE A 1 80 ? -8.238 7.201 5.081 1.00 95.50 80 ILE A C 1
ATOM 678 O O . ILE A 1 80 ? -9.100 6.702 4.358 1.00 95.50 80 ILE A O 1
ATOM 682 N N . ARG A 1 81 ? -7.418 8.147 4.636 1.00 96.94 81 ARG A N 1
ATOM 683 C CA . ARG A 1 81 ? -7.305 8.499 3.222 1.00 96.94 81 ARG A CA 1
ATOM 684 C C . ARG A 1 81 ? -5.968 8.010 2.699 1.00 96.94 81 ARG A C 1
ATOM 686 O O . ARG A 1 81 ? -4.922 8.346 3.253 1.00 96.94 81 ARG A O 1
ATOM 693 N N . THR A 1 82 ? -6.022 7.258 1.611 1.00 97.19 82 THR A N 1
ATOM 694 C CA . THR A 1 82 ? -4.845 6.763 0.905 1.00 97.19 82 THR A CA 1
ATOM 695 C C . THR A 1 82 ? -4.809 7.382 -0.481 1.00 97.19 82 THR A C 1
ATOM 697 O O . THR A 1 82 ? -5.692 7.139 -1.306 1.00 97.19 82 THR A O 1
ATOM 700 N N . ASP A 1 83 ? -3.788 8.189 -0.740 1.00 97.62 83 ASP A N 1
ATOM 701 C CA . ASP A 1 83 ? -3.531 8.738 -2.065 1.00 97.62 83 ASP A CA 1
ATOM 702 C C . ASP A 1 83 ? -2.316 8.039 -2.676 1.00 97.62 83 ASP A C 1
ATOM 704 O O . ASP A 1 83 ? -1.347 7.760 -1.967 1.00 97.62 83 ASP A O 1
ATOM 708 N N . PHE A 1 84 ? -2.320 7.809 -3.987 1.00 96.69 84 PHE A N 1
ATOM 709 C CA . PHE A 1 84 ? -1.099 7.486 -4.718 1.00 96.69 84 PHE A CA 1
ATOM 710 C C . PHE A 1 84 ? -0.963 8.300 -5.997 1.00 96.69 84 PHE A C 1
ATOM 712 O O . PHE A 1 84 ? -1.953 8.679 -6.626 1.00 96.69 84 PHE A O 1
ATOM 719 N N . LEU A 1 85 ? 0.290 8.530 -6.376 1.00 95.50 85 LEU A N 1
ATOM 720 C CA . LEU A 1 85 ? 0.701 9.133 -7.635 1.00 95.50 85 LEU A CA 1
ATOM 721 C C . LEU A 1 85 ? 1.832 8.302 -8.231 1.00 95.50 85 LEU A C 1
ATOM 723 O O . LEU A 1 85 ? 2.750 7.898 -7.522 1.00 95.50 85 LEU A O 1
ATOM 727 N N . ASN A 1 86 ? 1.786 8.084 -9.535 1.00 92.88 86 ASN A N 1
ATOM 728 C CA . ASN A 1 86 ? 2.846 7.472 -10.319 1.00 92.88 86 ASN A CA 1
ATOM 729 C C . ASN A 1 86 ? 3.363 8.500 -11.332 1.00 92.88 86 ASN A C 1
ATOM 731 O O . ASN A 1 86 ? 2.629 8.997 -12.188 1.00 92.88 86 ASN A O 1
ATOM 735 N N . PHE A 1 87 ? 4.651 8.811 -11.232 1.00 89.06 87 PHE A N 1
ATOM 736 C CA . PHE A 1 87 ? 5.339 9.776 -12.072 1.00 89.06 87 PHE A CA 1
ATOM 737 C C . PHE A 1 87 ? 5.939 9.063 -13.285 1.00 89.06 87 PHE A C 1
ATOM 739 O O . PHE A 1 87 ? 7.075 8.592 -13.252 1.00 89.06 87 PHE A O 1
ATOM 746 N N . LYS A 1 88 ? 5.171 8.998 -14.381 1.00 76.94 88 LYS A N 1
ATOM 747 C CA . LYS A 1 88 ? 5.645 8.531 -15.700 1.00 76.94 88 LYS A CA 1
ATOM 748 C C . LYS A 1 88 ? 6.347 7.160 -15.661 1.00 76.94 88 LYS A C 1
ATOM 750 O O . LYS A 1 88 ? 7.306 6.931 -16.390 1.00 76.94 88 LYS A O 1
ATOM 755 N N . SER A 1 89 ? 5.868 6.244 -14.817 1.00 72.56 89 SER A N 1
ATOM 756 C CA . SER A 1 89 ? 6.379 4.872 -14.662 1.00 72.56 89 SER A CA 1
ATOM 757 C C . SER A 1 89 ? 7.794 4.721 -14.081 1.00 72.56 89 SER A C 1
ATOM 759 O O . SER 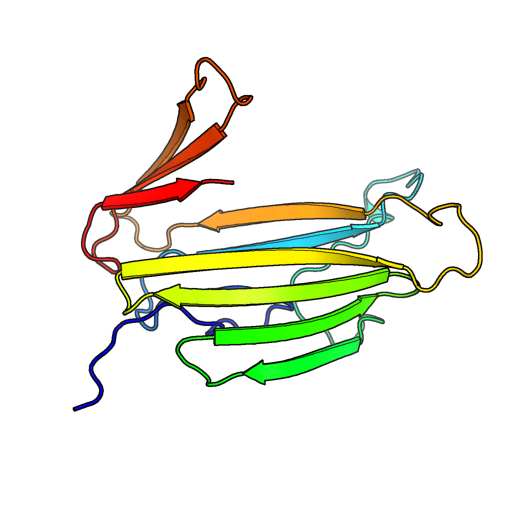A 1 89 ? 8.268 3.591 -13.988 1.00 72.56 89 SER A O 1
ATOM 761 N N . SER A 1 90 ? 8.464 5.798 -13.651 1.00 78.38 90 SER A N 1
ATOM 762 C CA . SER A 1 90 ? 9.803 5.716 -13.039 1.00 78.38 90 SER A CA 1
ATOM 763 C C . SER A 1 90 ? 9.768 5.716 -11.512 1.00 78.38 90 SER A C 1
ATOM 765 O O . SER A 1 90 ? 10.589 5.064 -10.871 1.00 78.38 90 SER A O 1
ATOM 767 N N . SER A 1 91 ? 8.812 6.425 -10.916 1.00 88.88 91 SER A N 1
ATOM 768 C CA . SER A 1 91 ? 8.651 6.513 -9.468 1.00 88.88 91 SER A CA 1
ATOM 769 C C . SER A 1 91 ? 7.185 6.647 -9.084 1.00 88.88 91 SER A C 1
ATOM 771 O O . SER A 1 91 ? 6.325 6.984 -9.898 1.00 88.88 91 SER A O 1
ATOM 773 N N . TRP A 1 92 ? 6.884 6.365 -7.825 1.00 92.88 92 TRP A N 1
ATOM 774 C CA . TRP A 1 92 ? 5.556 6.546 -7.265 1.00 92.88 92 TRP A CA 1
ATOM 775 C C . TRP A 1 92 ? 5.664 7.045 -5.830 1.00 92.88 92 TRP A C 1
ATOM 777 O O . TRP A 1 92 ? 6.701 6.918 -5.181 1.00 92.88 92 TRP A O 1
ATOM 787 N N . MET A 1 93 ? 4.576 7.627 -5.348 1.00 95.12 93 MET A N 1
ATOM 788 C CA . MET A 1 93 ? 4.411 8.060 -3.971 1.00 95.12 93 MET A CA 1
ATOM 789 C C . MET A 1 93 ? 3.049 7.590 -3.484 1.00 95.12 93 MET A C 1
ATOM 791 O O . MET A 1 93 ? 2.064 7.697 -4.212 1.00 95.12 93 MET A O 1
ATOM 795 N N . ALA A 1 94 ? 3.004 7.089 -2.254 1.00 95.19 94 ALA A N 1
ATOM 796 C CA . ALA A 1 94 ? 1.767 6.838 -1.535 1.00 95.19 94 ALA A CA 1
ATOM 797 C C . ALA A 1 94 ? 1.741 7.706 -0.279 1.00 95.19 94 ALA A C 1
ATOM 799 O O . ALA A 1 94 ? 2.777 7.943 0.343 1.00 95.19 94 ALA A O 1
ATOM 800 N N . ARG A 1 95 ? 0.559 8.194 0.079 1.00 95.06 95 ARG A N 1
ATOM 801 C CA . ARG A 1 95 ? 0.362 9.102 1.202 1.00 95.06 95 ARG A CA 1
ATOM 802 C C . ARG A 1 95 ? -0.823 8.645 2.026 1.00 95.06 95 ARG A C 1
ATOM 804 O O . ARG A 1 95 ? -1.896 8.395 1.480 1.00 95.06 95 ARG A O 1
ATOM 811 N N . PHE A 1 96 ? -0.604 8.572 3.331 1.00 92.31 96 PHE A N 1
ATOM 812 C CA . PHE A 1 96 ? -1.574 8.096 4.305 1.00 92.31 96 PHE A CA 1
ATOM 813 C C . PHE A 1 96 ? -1.953 9.247 5.215 1.00 92.31 96 PHE A C 1
ATOM 815 O O . PHE A 1 96 ? -1.093 9.864 5.840 1.00 92.31 96 PHE A O 1
ATOM 822 N N . TYR A 1 97 ? -3.244 9.531 5.278 1.00 92.25 97 TYR A N 1
ATOM 823 C CA . TYR A 1 97 ? -3.797 10.499 6.206 1.00 92.25 97 TYR A CA 1
ATOM 824 C C . TYR A 1 97 ? -4.785 9.821 7.115 1.00 92.25 97 TYR A C 1
ATOM 826 O O . TYR A 1 97 ? -5.666 9.101 6.650 1.00 92.25 97 TYR A O 1
ATOM 834 N N . LEU A 1 98 ? -4.656 10.108 8.400 1.00 91.75 98 LEU A N 1
ATOM 835 C CA . LEU A 1 98 ? -5.568 9.634 9.414 1.00 91.75 98 LEU A CA 1
ATOM 836 C C . LEU A 1 98 ? -6.290 10.830 10.024 1.00 91.75 98 LEU A C 1
ATOM 838 O O . LEU A 1 98 ? -5.662 11.770 10.511 1.00 91.75 98 LEU A O 1
ATOM 842 N N . THR A 1 99 ? -7.612 10.773 10.007 1.00 90.94 99 THR A N 1
ATOM 843 C CA . THR A 1 99 ? -8.479 11.637 10.805 1.00 90.94 99 THR A CA 1
ATOM 844 C C . THR A 1 99 ? -9.449 10.762 11.590 1.00 90.94 99 THR A C 1
ATOM 846 O O . THR A 1 99 ? -9.549 9.556 11.356 1.00 90.94 99 THR A O 1
ATOM 849 N N . ASN A 1 100 ? -10.172 11.350 12.534 1.00 86.19 100 ASN A N 1
ATOM 850 C CA . ASN A 1 100 ? -11.255 10.667 13.227 1.00 86.19 100 ASN A CA 1
ATOM 851 C C . ASN A 1 100 ? -12.550 11.485 13.109 1.00 86.19 100 ASN A C 1
ATOM 853 O O . ASN A 1 100 ? -12.509 12.677 12.803 1.00 86.19 100 ASN A O 1
ATOM 857 N N . ASN A 1 101 ? -13.689 10.823 13.301 1.00 78.88 101 ASN A N 1
ATOM 858 C CA . ASN A 1 101 ? -15.014 11.449 13.347 1.00 78.88 101 ASN A CA 1
ATOM 859 C C . ASN A 1 101 ? -15.434 11.828 14.778 1.00 78.88 101 ASN A C 1
ATOM 861 O O . ASN A 1 101 ? -16.608 12.119 15.003 1.00 78.88 101 ASN A O 1
ATOM 865 N N . SER A 1 102 ? -14.513 11.795 15.749 1.00 72.38 102 SER A N 1
ATOM 866 C CA . SER A 1 102 ? -14.846 12.106 17.136 1.00 72.38 102 SER A CA 1
ATOM 867 C C . SER A 1 102 ? -15.203 13.583 17.273 1.00 72.38 102 SER A C 1
ATOM 869 O O . SER A 1 102 ? -14.495 14.468 16.791 1.00 72.38 102 SER A O 1
ATOM 871 N N . THR A 1 103 ? -16.303 13.863 17.967 1.00 69.69 103 THR A N 1
ATOM 872 C CA . THR A 1 103 ? -16.671 15.225 18.372 1.00 69.69 103 THR A CA 1
ATOM 873 C C . THR A 1 103 ? -15.829 15.725 19.548 1.00 69.69 103 THR A C 1
ATOM 875 O O . THR A 1 103 ? -15.882 16.908 19.884 1.00 69.69 103 THR A O 1
ATOM 878 N N . THR A 1 104 ? -15.066 14.843 20.201 1.00 69.81 104 THR A N 1
ATOM 879 C CA . THR A 1 104 ? -14.158 15.193 21.296 1.00 69.81 104 THR A CA 1
ATOM 880 C C . THR A 1 104 ? -12.750 15.467 20.758 1.00 69.81 104 THR A C 1
ATOM 882 O O . THR A 1 104 ? -12.335 14.927 19.736 1.00 69.81 104 THR A O 1
ATOM 885 N N . LYS A 1 105 ? -11.979 16.321 21.449 1.00 65.75 105 LYS A N 1
ATOM 886 C CA . LYS A 1 105 ? -10.565 16.582 21.103 1.00 65.75 105 LYS A CA 1
ATOM 887 C C . LYS A 1 105 ? -9.653 15.368 21.333 1.00 65.75 105 LYS A C 1
ATOM 889 O O . LYS A 1 105 ? -8.514 15.372 20.869 1.00 65.75 105 LYS A O 1
ATOM 894 N N . GLU A 1 106 ? -10.128 14.367 22.066 1.00 70.44 106 GLU A N 1
ATOM 895 C CA . GLU A 1 106 ? -9.360 13.181 22.423 1.00 70.44 106 GLU A CA 1
ATOM 896 C C . GLU A 1 106 ? -9.512 12.099 21.356 1.00 70.44 106 GLU A C 1
ATOM 898 O O . GLU A 1 106 ? -10.605 11.818 20.865 1.00 70.44 106 GLU A O 1
ATOM 903 N N . TRP A 1 107 ? -8.387 11.493 20.981 1.00 73.44 107 TRP A N 1
ATOM 904 C CA . TRP A 1 107 ? -8.379 10.380 20.042 1.00 73.44 107 TRP A CA 1
ATOM 905 C C . TRP A 1 107 ? -8.851 9.108 20.757 1.00 73.44 107 TRP A C 1
ATOM 907 O O . TRP A 1 107 ? -8.275 8.767 21.790 1.00 73.44 107 TRP A O 1
ATOM 917 N N . PRO A 1 108 ? -9.847 8.382 20.219 1.00 6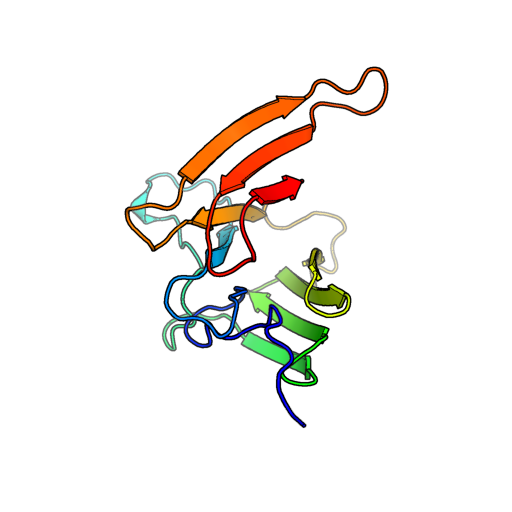6.56 108 PRO A N 1
ATOM 918 C CA . PRO A 1 108 ? -10.469 7.258 20.922 1.00 66.56 108 PRO A CA 1
ATOM 919 C C . PRO A 1 108 ? -9.507 6.087 21.190 1.00 66.56 108 PRO A C 1
ATOM 921 O O . PRO A 1 108 ? -9.648 5.399 22.198 1.00 66.56 108 PRO A O 1
ATOM 924 N N . GLN A 1 109 ? -8.523 5.857 20.312 1.00 73.56 109 GLN A N 1
ATOM 925 C CA . GLN A 1 109 ? -7.421 4.890 20.438 1.00 73.56 109 GLN A CA 1
ATOM 926 C C . GLN A 1 109 ? -6.304 5.252 19.432 1.00 73.56 109 GLN A C 1
ATOM 928 O O . GLN A 1 109 ? -6.527 5.986 18.466 1.00 73.56 109 GLN A O 1
ATOM 933 N N . GLN A 1 110 ? -5.079 4.761 19.647 1.00 81.50 110 GLN A N 1
ATOM 934 C CA . GLN A 1 110 ? -3.994 4.928 18.672 1.00 81.50 110 GLN A CA 1
ATOM 935 C C . GLN A 1 110 ? -4.140 3.903 17.538 1.00 81.50 110 GLN A C 1
ATOM 937 O O . GLN A 1 110 ? -4.531 2.757 17.763 1.00 81.50 110 GLN A O 1
ATOM 942 N N . LEU A 1 111 ? -3.826 4.309 16.308 1.00 87.62 111 LEU A N 1
ATOM 943 C CA . LEU A 1 111 ? -3.789 3.421 15.150 1.00 87.62 111 LEU A CA 1
ATOM 944 C C . LEU A 1 111 ? -2.333 3.192 14.744 1.00 87.62 111 LEU A C 1
ATOM 946 O O . LEU A 1 111 ? -1.593 4.153 14.537 1.00 87.62 111 LEU A O 1
ATOM 950 N N . ALA A 1 112 ? -1.929 1.931 14.614 1.00 89.75 112 ALA A N 1
ATOM 951 C CA . ALA A 1 112 ? -0.598 1.574 14.139 1.00 89.75 112 ALA A CA 1
ATOM 952 C C . ALA A 1 112 ? -0.652 1.208 12.657 1.00 89.75 112 ALA A C 1
ATOM 954 O O . ALA A 1 112 ? -1.433 0.340 12.266 1.00 89.75 112 ALA A O 1
ATOM 955 N N . PHE A 1 113 ? 0.199 1.841 11.849 1.00 91.62 113 PHE A N 1
ATOM 956 C CA . PHE A 1 113 ? 0.398 1.488 10.446 1.00 91.62 113 PHE A CA 1
ATOM 957 C C . PHE A 1 113 ? 1.658 0.642 10.281 1.00 91.62 113 PHE A C 1
ATOM 959 O O . PHE A 1 113 ? 2.718 0.977 10.806 1.00 91.62 113 PHE A O 1
ATOM 966 N N . ILE A 1 114 ? 1.543 -0.427 9.498 1.00 92.25 114 ILE A N 1
ATOM 967 C CA . ILE A 1 114 ? 2.652 -1.279 9.079 1.00 92.25 114 ILE A CA 1
ATOM 968 C C . ILE A 1 114 ? 2.737 -1.187 7.558 1.00 92.25 114 ILE A C 1
ATOM 970 O O . ILE A 1 114 ? 1.892 -1.720 6.835 1.00 92.25 114 ILE A O 1
ATOM 974 N N . LEU A 1 115 ? 3.761 -0.493 7.071 1.00 92.06 115 LEU A N 1
ATOM 975 C CA . LEU A 1 115 ? 4.086 -0.443 5.651 1.00 92.06 115 LEU A CA 1
ATOM 976 C C . LEU A 1 115 ? 5.009 -1.614 5.332 1.00 92.06 115 LEU A C 1
ATOM 978 O O . LEU A 1 115 ? 6.014 -1.808 6.015 1.00 92.06 115 LEU A O 1
ATOM 982 N N . TYR A 1 116 ? 4.689 -2.384 4.296 1.00 92.81 116 TYR A N 1
ATOM 983 C CA . TYR A 1 116 ? 5.534 -3.495 3.878 1.00 92.81 116 TYR A CA 1
ATOM 984 C C . TYR A 1 116 ? 5.880 -3.415 2.399 1.00 92.81 116 TYR A C 1
ATOM 986 O O . TYR A 1 116 ? 5.087 -2.990 1.552 1.00 92.81 116 TYR A O 1
ATOM 994 N N . PHE A 1 117 ? 7.091 -3.871 2.103 1.00 92.75 117 PHE A N 1
ATOM 995 C CA . PHE A 1 117 ? 7.617 -3.981 0.759 1.00 92.75 117 PHE A CA 1
ATOM 996 C C . PHE A 1 117 ? 8.253 -5.358 0.587 1.00 92.75 117 PHE A C 1
ATOM 998 O O . PHE A 1 117 ? 9.017 -5.795 1.445 1.00 92.75 117 PHE A O 1
ATOM 1005 N N . ALA A 1 118 ? 7.919 -6.052 -0.497 1.00 92.69 118 ALA A N 1
ATOM 1006 C CA . ALA A 1 118 ? 8.372 -7.418 -0.741 1.00 92.69 118 ALA A CA 1
ATOM 1007 C C . ALA A 1 118 ? 8.822 -7.600 -2.191 1.00 92.69 118 ALA A C 1
ATOM 1009 O O . ALA A 1 118 ? 8.202 -7.066 -3.108 1.00 92.69 118 ALA A O 1
ATOM 1010 N N . VAL A 1 119 ? 9.877 -8.383 -2.406 1.00 93.88 119 VAL A N 1
ATOM 1011 C CA . VAL A 1 119 ? 10.302 -8.843 -3.736 1.00 93.88 119 VAL A CA 1
ATOM 1012 C C . VAL A 1 119 ? 9.735 -10.240 -3.995 1.00 93.88 119 VAL A C 1
ATOM 1014 O O . VAL A 1 119 ? 9.587 -11.020 -3.058 1.00 93.88 119 VAL A O 1
ATOM 1017 N N . GLN A 1 120 ? 9.358 -10.535 -5.242 1.00 92.00 120 GLN A N 1
ATOM 1018 C CA . GLN A 1 120 ? 8.718 -11.812 -5.603 1.00 92.00 120 GLN A CA 1
ATOM 1019 C C . GLN A 1 120 ? 9.653 -12.755 -6.367 1.00 92.00 120 GLN A C 1
ATOM 1021 O O . GLN A 1 120 ? 9.555 -13.968 -6.215 1.00 92.00 120 GLN A O 1
ATOM 1026 N N . ASP A 1 121 ? 10.529 -12.205 -7.204 1.00 91.94 121 ASP A N 1
ATOM 1027 C CA . ASP A 1 121 ? 11.463 -12.983 -8.010 1.00 91.94 121 ASP A CA 1
ATOM 1028 C C . ASP A 1 121 ? 12.658 -13.459 -7.155 1.00 91.94 121 ASP A C 1
ATOM 1030 O O . ASP A 1 121 ? 13.283 -12.619 -6.499 1.00 91.94 121 ASP A O 1
ATOM 1034 N N . PRO A 1 122 ? 13.011 -14.762 -7.164 1.00 90.62 122 PRO A N 1
ATOM 1035 C CA . PRO A 1 122 ? 14.171 -15.295 -6.450 1.00 90.62 122 PRO A CA 1
ATOM 1036 C C . PRO A 1 122 ? 15.504 -14.596 -6.743 1.00 90.62 122 PRO A C 1
ATOM 1038 O O . PRO A 1 122 ? 16.382 -14.605 -5.881 1.00 90.62 122 PRO A O 1
ATOM 1041 N N . ILE A 1 123 ? 15.682 -14.002 -7.931 1.00 92.56 123 ILE A N 1
ATOM 1042 C CA . ILE A 1 123 ? 16.912 -13.258 -8.261 1.00 92.56 123 ILE A CA 1
ATOM 1043 C C . ILE A 1 123 ? 16.889 -11.804 -7.770 1.00 92.56 123 ILE A C 1
ATOM 1045 O O . ILE A 1 123 ? 17.919 -11.126 -7.793 1.00 92.56 123 ILE A O 1
ATOM 1049 N N . SER A 1 124 ? 15.729 -11.304 -7.335 1.00 94.06 124 SER A N 1
ATOM 1050 C CA . SER A 1 124 ? 15.594 -9.942 -6.824 1.00 94.06 124 SER A CA 1
ATOM 1051 C C . SER A 1 124 ? 16.115 -9.823 -5.397 1.00 94.06 124 SER A C 1
ATOM 1053 O O . SER A 1 124 ? 15.985 -10.730 -4.579 1.00 94.06 124 SER A O 1
ATOM 1055 N N . THR A 1 125 ? 16.670 -8.659 -5.070 1.00 93.75 125 THR A N 1
ATOM 1056 C CA . THR A 1 125 ? 17.251 -8.388 -3.752 1.00 93.75 125 THR A CA 1
ATOM 1057 C C . THR A 1 125 ? 16.556 -7.220 -3.070 1.00 93.75 125 THR A C 1
ATOM 1059 O O . THR A 1 125 ? 16.098 -6.279 -3.724 1.00 93.75 125 THR A O 1
ATOM 1062 N N . LEU A 1 126 ? 16.489 -7.274 -1.740 1.00 92.12 126 LEU A N 1
ATOM 1063 C CA . LEU A 1 126 ? 16.016 -6.190 -0.888 1.00 92.12 126 LEU A CA 1
ATOM 1064 C C . LEU A 1 126 ? 16.918 -6.116 0.343 1.00 92.12 126 LEU A C 1
ATOM 1066 O O . LEU A 1 126 ? 17.122 -7.113 1.032 1.00 92.12 126 LEU A O 1
ATOM 1070 N N . GLN A 1 127 ? 17.476 -4.942 0.598 1.00 90.44 127 GLN A N 1
ATOM 1071 C CA . GLN A 1 127 ? 18.383 -4.674 1.704 1.00 90.44 127 GLN A CA 1
ATOM 1072 C C . GLN A 1 127 ? 17.929 -3.409 2.418 1.00 90.44 127 GLN A C 1
ATOM 1074 O O . GLN A 1 127 ? 17.634 -2.390 1.789 1.00 90.44 127 GLN A O 1
ATOM 1079 N N . MET A 1 128 ? 17.877 -3.480 3.743 1.00 83.75 128 MET A N 1
ATOM 1080 C CA . MET A 1 128 ? 17.628 -2.312 4.569 1.00 83.75 128 MET A CA 1
ATOM 1081 C C . MET A 1 128 ? 18.944 -1.591 4.824 1.00 83.75 128 MET A C 1
ATOM 1083 O O . MET A 1 128 ? 19.932 -2.194 5.236 1.00 83.75 128 MET A O 1
ATOM 1087 N N . THR A 1 129 ? 18.940 -0.291 4.572 1.00 79.00 129 THR A N 1
ATOM 1088 C CA . THR A 1 129 ? 20.054 0.609 4.846 1.00 79.00 129 THR A CA 1
ATOM 1089 C C . THR A 1 129 ? 19.508 1.798 5.623 1.00 79.00 129 THR A C 1
ATOM 1091 O O . THR A 1 129 ? 18.529 2.411 5.203 1.00 79.00 129 THR A O 1
ATOM 1094 N N . SER A 1 130 ? 20.105 2.135 6.762 1.00 65.94 130 SER A N 1
ATOM 1095 C CA . SER A 1 130 ? 19.800 3.403 7.418 1.00 65.94 130 SER A CA 1
ATOM 1096 C C . SER A 1 130 ? 20.728 4.474 6.864 1.00 65.94 130 SER A C 1
ATOM 1098 O O . SER A 1 130 ? 21.945 4.297 6.779 1.00 65.94 130 SER A O 1
ATOM 1100 N N . ILE A 1 131 ? 20.153 5.601 6.455 1.00 60.59 131 ILE A N 1
ATOM 1101 C CA . ILE A 1 131 ? 20.924 6.819 6.222 1.00 60.59 131 ILE A CA 1
ATOM 1102 C C . ILE A 1 131 ? 20.575 7.747 7.371 1.00 60.59 131 ILE A C 1
ATOM 1104 O O . ILE A 1 131 ? 19.407 8.068 7.558 1.00 60.59 131 ILE A O 1
ATOM 1108 N N . HIS A 1 132 ? 21.584 8.176 8.127 1.00 57.09 132 HIS A N 1
ATOM 1109 C CA . HIS A 1 132 ? 21.461 9.255 9.104 1.00 57.09 132 HIS A CA 1
ATOM 1110 C C . HIS A 1 132 ? 21.670 10.587 8.368 1.00 57.09 132 HIS A C 1
ATOM 1112 O O . HIS A 1 132 ? 22.816 10.966 8.109 1.00 57.09 132 HIS A O 1
ATOM 1118 N N . PRO A 1 133 ? 20.615 11.316 7.970 1.00 56.19 133 PRO A N 1
ATOM 1119 C CA . PRO A 1 133 ? 20.769 12.618 7.352 1.00 56.19 133 PRO A CA 1
ATOM 1120 C C . PRO A 1 133 ? 21.169 13.599 8.451 1.00 56.19 133 PRO A C 1
ATOM 1122 O O . PRO A 1 133 ? 20.536 13.681 9.502 1.00 56.19 133 PRO A O 1
ATOM 1125 N N . THR A 1 134 ? 22.197 14.394 8.189 1.00 49.97 134 THR A N 1
ATOM 1126 C CA . THR A 1 134 ? 22.829 15.312 9.148 1.00 49.97 134 THR A CA 1
ATOM 1127 C C . THR A 1 134 ? 21.903 16.383 9.745 1.00 49.97 134 THR A C 1
ATOM 1129 O O . THR A 1 134 ? 22.350 17.122 10.619 1.00 49.97 134 THR A O 1
ATOM 1132 N N . LYS A 1 135 ? 20.639 16.506 9.300 1.00 55.88 135 LYS A N 1
ATOM 1133 C CA . LYS A 1 135 ? 19.707 17.565 9.739 1.00 55.88 135 LYS A CA 1
ATOM 1134 C C . LYS A 1 135 ? 18.218 17.187 9.875 1.00 55.88 135 LYS A C 1
ATOM 1136 O O . LYS A 1 135 ? 17.449 18.069 10.239 1.00 55.88 135 LYS A O 1
ATOM 1141 N N . SER A 1 136 ? 17.768 15.957 9.590 1.00 53.00 136 SER A N 1
ATOM 1142 C CA . SER A 1 136 ? 16.315 15.691 9.434 1.00 53.00 136 SER A CA 1
ATOM 1143 C C . SER A 1 136 ? 15.772 14.378 10.018 1.00 53.00 136 SER A C 1
ATOM 1145 O O . SER A 1 136 ? 14.693 13.954 9.617 1.00 53.00 136 SER A O 1
ATOM 1147 N N . GLY A 1 137 ? 16.468 13.753 10.973 1.00 59.00 137 GLY A N 1
ATOM 1148 C CA . GLY A 1 137 ? 16.050 12.462 11.543 1.00 59.00 137 GLY A CA 1
ATOM 1149 C C . GLY A 1 137 ? 16.356 11.276 10.622 1.00 59.00 137 GLY A C 1
ATOM 1150 O O . GLY A 1 137 ? 16.622 11.465 9.440 1.00 59.00 137 GLY A O 1
ATOM 1151 N N . GLU A 1 138 ? 16.391 10.061 11.172 1.00 58.66 138 GLU A N 1
ATOM 1152 C CA . GLU A 1 138 ? 16.778 8.842 10.447 1.00 58.66 138 GLU A CA 1
ATOM 1153 C C . GLU A 1 138 ? 15.796 8.540 9.301 1.00 58.66 138 GLU A C 1
ATOM 1155 O O . GLU A 1 138 ? 14.592 8.433 9.527 1.00 58.66 138 GLU A O 1
ATOM 1160 N N . ILE A 1 139 ? 16.302 8.414 8.067 1.00 64.69 139 ILE A N 1
ATOM 1161 C CA . ILE A 1 139 ? 15.496 7.957 6.927 1.00 64.69 139 ILE A CA 1
ATOM 1162 C C . ILE A 1 139 ? 15.797 6.479 6.730 1.00 64.69 139 ILE A C 1
ATOM 1164 O O . ILE A 1 139 ? 16.921 6.099 6.379 1.00 64.69 139 ILE A O 1
ATOM 1168 N N . ASN A 1 140 ? 14.769 5.654 6.906 1.00 68.38 140 ASN A N 1
ATOM 1169 C CA . ASN A 1 140 ? 14.838 4.252 6.533 1.00 68.38 140 ASN A CA 1
ATOM 1170 C C . ASN A 1 140 ? 14.829 4.157 5.006 1.00 68.38 140 ASN A C 1
ATOM 1172 O O . ASN A 1 140 ? 13.876 4.573 4.341 1.00 68.38 140 ASN A O 1
ATOM 1176 N N . LEU A 1 141 ? 15.917 3.629 4.448 1.00 80.31 141 LEU A N 1
ATOM 1177 C CA . LEU A 1 141 ? 16.072 3.415 3.019 1.00 80.31 141 LEU A CA 1
ATOM 1178 C C . LEU A 1 141 ? 16.097 1.912 2.747 1.00 80.31 141 LEU A C 1
ATOM 1180 O O . LEU A 1 141 ? 17.046 1.219 3.112 1.00 80.31 141 LEU A O 1
ATOM 1184 N N . LEU A 1 142 ? 15.091 1.402 2.041 1.00 87.00 142 LEU A N 1
ATOM 1185 C CA . LEU A 1 142 ? 15.211 0.082 1.426 1.00 87.00 142 LEU A CA 1
ATOM 1186 C C . LEU A 1 142 ? 15.826 0.253 0.041 1.00 87.00 142 LEU A C 1
ATOM 1188 O O . LEU A 1 142 ? 15.275 0.968 -0.797 1.00 87.00 142 LEU A O 1
ATOM 1192 N N . LYS A 1 143 ? 16.952 -0.413 -0.207 1.00 91.44 143 LYS A N 1
ATOM 1193 C CA . LYS A 1 143 ? 17.549 -0.541 -1.538 1.00 91.44 143 LYS A CA 1
ATOM 1194 C C . LYS A 1 143 ? 17.282 -1.948 -2.054 1.00 91.44 143 LYS A C 1
ATOM 1196 O O . LYS A 1 143 ? 17.414 -2.917 -1.312 1.00 91.44 143 LYS A O 1
ATOM 1201 N N . GLY A 1 144 ? 16.951 -2.081 -3.329 1.00 92.12 144 GLY A N 1
ATOM 1202 C CA . GLY A 1 144 ? 16.834 -3.394 -3.947 1.00 92.12 144 GLY A CA 1
ATOM 1203 C C . GLY A 1 144 ? 17.162 -3.392 -5.427 1.00 92.12 144 GLY A C 1
ATOM 1204 O O . GLY A 1 144 ? 17.386 -2.342 -6.030 1.00 92.12 144 GLY A O 1
ATOM 1205 N N . LYS A 1 145 ? 17.202 -4.592 -6.002 1.00 93.31 145 LYS A N 1
ATOM 1206 C CA . LYS A 1 145 ? 17.374 -4.819 -7.436 1.00 93.31 145 LYS A CA 1
ATOM 1207 C C . LYS A 1 145 ? 16.302 -5.787 -7.922 1.00 93.31 145 LYS A C 1
ATOM 1209 O O . LYS A 1 145 ? 16.100 -6.826 -7.303 1.00 93.31 145 LYS A O 1
ATOM 1214 N N . CYS A 1 146 ? 15.615 -5.435 -9.002 1.00 92.06 146 CYS A N 1
ATOM 1215 C CA . CYS A 1 146 ? 14.596 -6.251 -9.647 1.00 92.06 146 CYS A CA 1
ATOM 1216 C C . CYS A 1 146 ? 14.432 -5.829 -11.117 1.00 92.06 146 CYS A C 1
ATOM 1218 O O . CYS A 1 146 ? 14.179 -4.660 -11.420 1.00 92.06 146 CYS A O 1
ATOM 1220 N N . ASP A 1 147 ? 14.532 -6.784 -12.040 1.00 90.25 147 ASP A N 1
ATOM 1221 C CA . ASP A 1 147 ? 14.463 -6.511 -13.482 1.00 90.25 147 ASP A CA 1
ATOM 1222 C C . ASP A 1 147 ? 13.093 -5.964 -13.906 1.00 90.25 147 ASP A C 1
ATOM 1224 O O . ASP A 1 147 ? 12.997 -5.123 -14.800 1.00 90.25 147 ASP A O 1
ATOM 1228 N N . ALA A 1 148 ? 12.027 -6.350 -13.199 1.00 88.56 148 ALA A N 1
ATOM 1229 C CA . ALA A 1 148 ? 10.671 -5.875 -13.456 1.00 88.56 148 ALA A CA 1
ATOM 1230 C C . ALA A 1 148 ? 10.470 -4.365 -13.242 1.00 88.56 148 ALA A C 1
ATOM 1232 O O . ALA A 1 148 ? 9.458 -3.812 -13.677 1.00 88.56 148 ALA A O 1
ATOM 1233 N N . VAL A 1 149 ? 11.406 -3.701 -12.562 1.00 88.19 149 VAL A N 1
ATOM 1234 C CA . VAL A 1 149 ? 11.424 -2.244 -12.357 1.00 88.19 149 VAL A CA 1
ATOM 1235 C C . VAL A 1 149 ? 12.682 -1.602 -12.945 1.00 88.19 149 VAL A C 1
ATOM 1237 O O . VAL A 1 149 ? 13.082 -0.525 -12.518 1.00 88.19 149 VAL A O 1
ATOM 1240 N N . ASN A 1 150 ? 13.271 -2.240 -13.962 1.00 86.94 150 ASN A N 1
ATOM 1241 C CA . ASN A 1 150 ? 14.461 -1.784 -14.685 1.00 86.94 150 ASN A CA 1
ATOM 1242 C C . ASN A 1 150 ? 15.741 -1.739 -13.828 1.00 86.94 150 ASN A C 1
ATOM 1244 O O . ASN A 1 150 ? 16.601 -0.882 -14.036 1.00 86.94 150 ASN A O 1
ATOM 1248 N N . GLY A 1 151 ? 15.893 -2.679 -12.889 1.00 89.19 151 GLY A N 1
ATOM 1249 C CA . GLY A 1 151 ? 17.123 -2.861 -12.122 1.00 89.19 151 GLY A CA 1
ATOM 1250 C C . GLY A 1 151 ? 17.023 -2.314 -10.702 1.00 89.19 151 GLY A C 1
ATOM 1251 O O . GLY A 1 151 ? 16.290 -2.864 -9.884 1.00 89.19 151 GLY A O 1
ATOM 1252 N N . GLU A 1 152 ? 17.824 -1.303 -10.363 1.00 91.81 152 GLU A N 1
ATOM 1253 C CA . GLU A 1 152 ? 17.907 -0.791 -8.989 1.00 91.81 152 GLU A CA 1
ATOM 1254 C C . GLU A 1 152 ? 16.707 0.089 -8.611 1.00 91.81 152 GLU A C 1
ATOM 1256 O O . GLU A 1 152 ? 16.267 0.939 -9.383 1.00 91.81 152 GLU A O 1
ATOM 1261 N N . PHE A 1 153 ? 16.210 -0.075 -7.384 1.00 89.88 153 PHE A N 1
ATOM 1262 C CA . PHE A 1 153 ? 15.146 0.753 -6.822 1.00 89.88 153 PHE A CA 1
ATOM 1263 C C . PHE A 1 153 ? 15.426 1.133 -5.365 1.00 89.88 153 PHE A C 1
ATOM 1265 O O . PHE A 1 153 ? 16.205 0.489 -4.656 1.00 89.88 153 PHE A O 1
ATOM 1272 N N . TYR A 1 154 ? 14.735 2.182 -4.919 1.00 90.38 154 TYR A N 1
ATOM 1273 C CA . TYR A 1 154 ? 14.843 2.739 -3.577 1.00 90.38 154 TYR A CA 1
ATOM 1274 C C . TYR A 1 154 ? 13.450 3.022 -3.016 1.00 90.38 154 TYR A C 1
ATOM 1276 O O . TYR A 1 154 ? 12.636 3.650 -3.693 1.00 90.38 154 TYR A O 1
ATOM 1284 N N . LEU A 1 155 ? 13.195 2.618 -1.774 1.00 87.31 155 LEU A N 1
ATOM 1285 C CA . LEU A 1 155 ? 12.019 3.024 -1.010 1.00 87.31 155 LEU A CA 1
ATOM 1286 C C . LEU A 1 155 ? 12.462 3.881 0.171 1.00 87.31 155 LEU A C 1
ATOM 1288 O O . LEU A 1 155 ? 13.349 3.489 0.925 1.00 87.31 155 LEU A O 1
ATOM 1292 N N . LYS A 1 156 ? 11.828 5.043 0.308 1.00 85.88 156 LYS A N 1
ATOM 1293 C CA . LYS A 1 156 ? 12.046 5.997 1.395 1.00 85.88 156 LYS A CA 1
ATOM 1294 C C . LYS A 1 156 ? 10.721 6.176 2.127 1.00 85.88 156 LYS A C 1
ATOM 1296 O O . LYS A 1 156 ? 9.703 6.373 1.460 1.00 85.88 156 LYS A O 1
ATOM 1301 N N . SER A 1 157 ? 10.749 6.100 3.452 1.00 73.88 157 SER A N 1
ATOM 1302 C CA . SER A 1 157 ? 9.610 6.363 4.342 1.00 73.88 157 SER A CA 1
ATOM 1303 C C . SER A 1 157 ? 9.972 7.421 5.364 1.00 73.88 157 SER A C 1
ATOM 1305 O O . SER A 1 157 ? 11.098 7.294 5.898 1.00 73.88 157 SER A O 1
#